Protein AF-A0A6N2MSF8-F1 (afdb_monomer)

Structure (mmCIF, N/CA/C/O backbone):
data_AF-A0A6N2MSF8-F1
#
_entry.id   AF-A0A6N2MSF8-F1
#
loop_
_atom_site.group_PDB
_atom_site.id
_atom_site.type_symbol
_atom_site.label_atom_id
_atom_site.label_alt_id
_atom_site.label_comp_id
_atom_site.label_asym_id
_atom_site.label_entity_id
_atom_site.label_seq_id
_atom_site.pdbx_PDB_ins_code
_atom_site.Cartn_x
_atom_site.Cartn_y
_atom_site.Cartn_z
_atom_site.occupancy
_atom_site.B_iso_or_equiv
_atom_site.auth_seq_id
_atom_site.auth_comp_id
_atom_site.auth_asym_id
_atom_site.auth_atom_id
_atom_site.pdbx_PDB_model_num
ATOM 1 N N . MET A 1 1 ? 1.856 -12.893 -22.655 1.00 39.91 1 MET A N 1
ATOM 2 C CA . MET A 1 1 ? 0.606 -12.107 -22.777 1.00 39.91 1 MET A CA 1
ATOM 3 C C . MET A 1 1 ? -0.540 -12.538 -21.851 1.00 39.91 1 MET A C 1
ATOM 5 O O . MET A 1 1 ? -1.513 -11.805 -21.815 1.00 39.91 1 MET A O 1
ATOM 9 N N . SER A 1 2 ? -0.476 -13.635 -21.073 1.00 40.44 2 SER A N 1
ATOM 10 C CA . SER A 1 2 ? -1.659 -14.088 -20.303 1.00 40.44 2 SER A CA 1
ATOM 11 C C . SER A 1 2 ? -1.484 -14.232 -18.787 1.00 40.44 2 SER A C 1
ATOM 13 O O . SER A 1 2 ? -2.390 -14.750 -18.150 1.00 40.44 2 SER A O 1
ATOM 15 N N . VAL A 1 3 ? -0.354 -13.827 -18.194 1.00 37.78 3 VAL A N 1
ATOM 16 C CA . VAL A 1 3 ? -0.098 -14.116 -16.766 1.00 37.78 3 VAL A CA 1
ATOM 17 C C . VAL A 1 3 ? -0.555 -12.966 -15.860 1.00 37.78 3 VAL A C 1
ATOM 19 O O . VAL A 1 3 ? -1.360 -13.195 -14.970 1.00 37.78 3 VAL A O 1
ATOM 22 N N . LEU A 1 4 ? -0.163 -11.716 -16.139 1.00 42.50 4 LEU A N 1
ATOM 23 C CA . LEU A 1 4 ? -0.502 -10.561 -15.286 1.00 42.50 4 LEU A CA 1
ATOM 24 C C . LEU A 1 4 ? -1.995 -10.186 -15.293 1.00 42.50 4 LEU A C 1
ATOM 26 O O . LEU A 1 4 ? -2.557 -9.914 -14.235 1.00 42.50 4 LEU A O 1
ATOM 30 N N . LEU A 1 5 ? -2.663 -10.254 -16.452 1.00 40.72 5 LEU A N 1
ATOM 31 C CA . LEU A 1 5 ? -4.107 -9.995 -16.538 1.00 40.72 5 LEU A CA 1
ATOM 32 C C . LEU A 1 5 ? -4.938 -11.111 -15.869 1.00 40.72 5 LEU A C 1
ATOM 34 O O . LEU A 1 5 ? -6.033 -10.850 -15.386 1.00 40.72 5 LEU A O 1
ATOM 38 N N . CYS A 1 6 ? -4.415 -12.345 -15.801 1.00 37.97 6 CYS A N 1
ATOM 39 C CA . CYS A 1 6 ? -5.055 -13.438 -15.060 1.00 37.97 6 CYS A CA 1
ATOM 40 C C . CYS A 1 6 ? -4.864 -13.296 -13.546 1.00 37.97 6 CYS A C 1
ATOM 42 O O . CYS A 1 6 ? -5.800 -13.577 -12.808 1.00 37.97 6 CYS A O 1
ATOM 44 N N . SER A 1 7 ? -3.702 -12.843 -13.068 1.00 44.97 7 SER A N 1
ATOM 45 C CA . SER A 1 7 ? -3.437 -12.732 -11.626 1.00 44.97 7 SER A CA 1
ATOM 46 C C . SER A 1 7 ? -4.315 -11.683 -10.932 1.00 44.97 7 SER A C 1
ATOM 48 O O . SER A 1 7 ? -4.839 -11.953 -9.855 1.00 44.97 7 SER A O 1
ATOM 50 N N . LEU A 1 8 ? -4.540 -10.521 -11.559 1.00 43.75 8 LEU A N 1
ATOM 51 C CA . LEU A 1 8 ? -5.433 -9.481 -11.022 1.00 43.75 8 LEU A CA 1
ATOM 52 C C . LEU A 1 8 ? -6.910 -9.914 -11.021 1.00 43.75 8 LEU A C 1
ATOM 54 O O . LEU A 1 8 ? -7.613 -9.669 -10.043 1.00 43.75 8 LEU A O 1
ATOM 58 N N . LEU A 1 9 ? -7.361 -10.635 -12.058 1.00 47.81 9 LEU A N 1
ATOM 59 C CA . LEU A 1 9 ? -8.719 -11.201 -12.109 1.00 47.81 9 LEU A CA 1
ATOM 60 C C . LEU A 1 9 ? -8.949 -12.350 -11.109 1.00 47.81 9 LEU A C 1
ATOM 62 O O . LEU A 1 9 ? -10.094 -12.671 -10.800 1.00 47.81 9 LEU A O 1
ATOM 66 N N . MET A 1 10 ? -7.884 -13.008 -10.643 1.00 46.47 10 MET A N 1
ATOM 67 C CA . MET A 1 10 ? -7.976 -14.135 -9.706 1.00 46.47 10 MET A CA 1
ATOM 68 C C . MET A 1 10 ? -8.056 -13.687 -8.239 1.00 46.47 10 MET A C 1
ATOM 70 O O . MET A 1 10 ? -8.591 -14.430 -7.422 1.00 46.47 10 MET A O 1
ATOM 74 N N . ILE A 1 11 ? -7.544 -12.496 -7.899 1.00 53.97 11 ILE A N 1
ATOM 75 C CA . ILE A 1 11 ? -7.496 -11.994 -6.510 1.00 53.97 11 ILE A CA 1
ATOM 76 C C . ILE A 1 11 ? -8.779 -11.240 -6.126 1.00 53.97 11 ILE A C 1
ATOM 78 O O . ILE A 1 11 ? -9.231 -11.320 -4.986 1.00 53.97 11 ILE A O 1
ATOM 82 N N . CYS A 1 12 ? -9.428 -10.567 -7.077 1.00 54.19 12 CYS A N 1
ATOM 83 C CA . CYS A 1 12 ? -10.818 -10.145 -6.916 1.00 54.19 12 CYS A CA 1
ATOM 84 C C . CYS A 1 12 ? -11.628 -10.491 -8.150 1.00 54.19 12 CYS A C 1
ATOM 86 O O . CYS A 1 12 ? -11.184 -10.292 -9.283 1.00 54.19 12 CYS A O 1
ATOM 88 N N . ARG A 1 13 ? -12.860 -10.962 -7.923 1.00 66.19 13 ARG A N 1
ATOM 89 C CA . ARG A 1 13 ? -13.856 -11.030 -8.987 1.00 66.19 13 ARG A CA 1
ATOM 90 C C . ARG A 1 13 ? -14.082 -9.605 -9.468 1.00 66.19 13 ARG A C 1
ATOM 92 O O . ARG A 1 13 ? -14.754 -8.814 -8.819 1.00 66.19 13 ARG A O 1
ATOM 99 N N . SER A 1 14 ? -13.465 -9.278 -10.586 1.00 72.88 14 SER A N 1
ATOM 100 C CA . SER A 1 14 ? -13.549 -7.986 -11.243 1.00 72.88 14 SER A CA 1
ATOM 101 C C . SER A 1 14 ? -13.840 -8.226 -12.717 1.00 72.88 14 SER A C 1
ATOM 103 O O . SER A 1 14 ? -13.465 -9.249 -13.299 1.00 72.88 14 SER A O 1
ATOM 105 N N . ARG A 1 15 ? -14.597 -7.314 -13.313 1.00 76.19 15 ARG A N 1
ATOM 106 C CA . ARG A 1 15 ? -14.999 -7.361 -14.711 1.00 76.19 15 ARG A CA 1
ATOM 107 C C . ARG A 1 15 ? -14.539 -6.082 -15.380 1.00 76.19 15 ARG A C 1
ATOM 109 O O . ARG A 1 15 ? -14.885 -4.992 -14.944 1.00 76.19 15 ARG A O 1
ATOM 116 N N . ALA A 1 16 ? -13.799 -6.224 -16.473 1.00 75.38 16 ALA A N 1
ATOM 117 C CA . ALA A 1 16 ? -13.552 -5.100 -17.360 1.00 75.38 16 ALA A CA 1
ATOM 118 C C . ALA A 1 16 ? -14.887 -4.644 -17.969 1.00 75.38 16 ALA A C 1
ATOM 120 O O . ALA A 1 16 ? -15.617 -5.446 -18.571 1.00 75.38 16 ALA A O 1
ATOM 121 N N . LEU A 1 17 ? -15.212 -3.369 -17.787 1.00 69.44 17 LEU A N 1
ATOM 122 C CA . LEU A 1 17 ? -16.289 -2.708 -18.509 1.00 69.44 17 LEU A CA 1
ATOM 123 C C . LEU A 1 17 ? -15.837 -2.510 -19.967 1.00 69.44 17 LEU A C 1
ATOM 125 O O . LEU A 1 17 ? -14.650 -2.548 -20.294 1.00 69.44 17 LEU A O 1
ATOM 129 N N . ALA A 1 18 ? -16.795 -2.426 -20.888 1.00 70.75 18 ALA A N 1
ATOM 130 C CA . ALA A 1 18 ? -16.480 -2.420 -22.313 1.00 70.75 18 ALA A CA 1
ATOM 131 C C . ALA A 1 18 ? -15.670 -1.167 -22.706 1.00 70.75 18 ALA A C 1
ATOM 133 O O . ALA A 1 18 ? -16.067 -0.063 -22.344 1.00 70.75 18 ALA A O 1
ATOM 134 N N . SER A 1 19 ? -14.631 -1.366 -23.537 1.00 73.88 19 SER A N 1
ATOM 135 C CA . SER A 1 19 ? -13.678 -0.383 -24.121 1.00 73.88 19 SER A CA 1
ATOM 136 C C . SER A 1 19 ? -12.295 -0.335 -23.444 1.00 73.88 19 SER A C 1
ATOM 138 O O . SER A 1 19 ? -11.968 0.653 -22.792 1.00 73.88 19 SER A O 1
ATOM 140 N N . PRO A 1 20 ? -11.452 -1.376 -23.605 1.00 77.94 20 PRO A N 1
ATOM 141 C CA . PRO A 1 20 ? -10.058 -1.293 -23.182 1.00 77.94 20 PRO A CA 1
ATOM 142 C C . PRO A 1 20 ? -9.281 -0.317 -24.075 1.00 77.94 20 PRO A C 1
ATOM 144 O O . PRO A 1 20 ? -9.345 -0.399 -25.305 1.00 77.94 20 PRO A O 1
ATOM 147 N N . GLU A 1 21 ? -8.513 0.571 -23.454 1.00 82.19 21 GLU A N 1
ATOM 148 C CA . GLU A 1 21 ? -7.547 1.436 -24.124 1.00 82.19 21 GLU A CA 1
ATOM 149 C C . GLU A 1 21 ? -6.158 0.809 -24.005 1.00 82.19 21 GLU A C 1
ATOM 151 O O . GLU A 1 21 ? -5.714 0.454 -22.914 1.00 82.19 21 GLU A O 1
ATOM 156 N N . VAL A 1 22 ? -5.472 0.634 -25.133 1.00 84.19 22 VAL A N 1
ATOM 157 C CA . VAL A 1 22 ? -4.140 0.023 -25.168 1.00 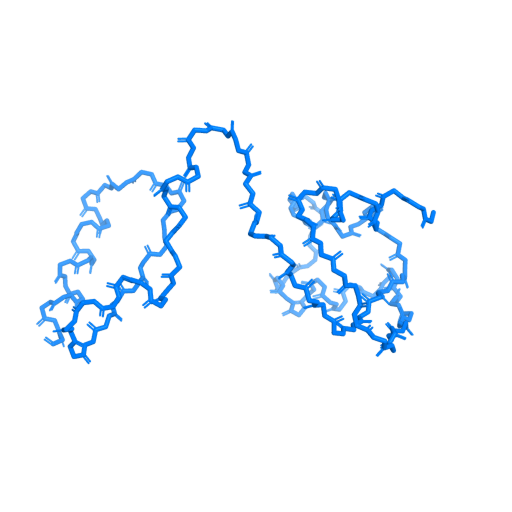84.19 22 VAL A CA 1
ATOM 158 C C . VAL A 1 22 ? -3.139 1.067 -25.625 1.00 84.19 22 VAL A C 1
ATOM 160 O O . VAL A 1 22 ? -3.254 1.596 -26.730 1.00 84.19 22 VAL A O 1
ATOM 163 N N . ALA A 1 23 ? -2.139 1.324 -24.788 1.00 82.38 23 ALA A N 1
ATOM 164 C CA . ALA A 1 23 ? -1.062 2.257 -25.071 1.00 82.38 23 ALA A CA 1
ATOM 165 C C . ALA A 1 23 ? 0.283 1.526 -25.128 1.00 82.38 23 ALA A C 1
ATOM 167 O O . ALA A 1 23 ? 0.575 0.655 -24.307 1.00 82.38 23 ALA A O 1
ATOM 168 N N . LEU A 1 24 ? 1.104 1.908 -26.106 1.00 80.50 24 LEU A N 1
ATOM 169 C CA . LEU A 1 24 ? 2.516 1.550 -26.154 1.00 80.50 24 LEU A CA 1
ATOM 170 C C . LEU A 1 24 ? 3.296 2.492 -25.244 1.00 80.50 24 LEU A C 1
ATOM 172 O O . LEU A 1 24 ? 3.198 3.709 -25.387 1.00 80.50 24 LEU A O 1
ATOM 176 N N . VAL A 1 25 ? 4.083 1.919 -24.344 1.00 76.06 25 VAL A N 1
ATOM 177 C CA . VAL A 1 25 ? 5.034 2.635 -23.499 1.00 76.06 25 VAL A CA 1
ATOM 178 C C . VAL A 1 25 ? 6.418 2.139 -23.859 1.00 76.06 25 VAL A C 1
ATOM 180 O O . VAL A 1 25 ? 6.689 0.942 -23.794 1.00 76.06 25 VAL A O 1
ATOM 183 N N . ASP A 1 26 ? 7.281 3.051 -24.284 1.00 68.25 26 ASP A N 1
ATOM 184 C CA . ASP A 1 26 ? 8.655 2.706 -24.611 1.00 68.25 26 ASP A CA 1
ATOM 185 C C . ASP A 1 26 ? 9.394 2.292 -23.328 1.00 68.25 26 ASP 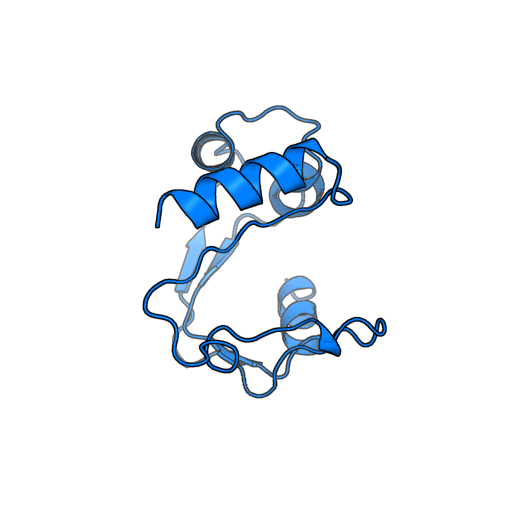A C 1
ATOM 187 O O . ASP A 1 26 ? 9.423 3.037 -22.349 1.00 68.25 26 ASP A O 1
ATOM 191 N N . SER A 1 27 ? 9.938 1.074 -23.307 1.00 61.78 27 SER A N 1
ATOM 192 C CA . SER A 1 27 ? 10.655 0.519 -22.148 1.00 61.78 27 SER A CA 1
ATOM 193 C C . SER A 1 27 ? 11.950 1.260 -21.854 1.00 61.78 27 SER A C 1
ATOM 195 O O . SER A 1 27 ? 12.433 1.216 -20.725 1.00 61.78 27 SER A O 1
ATOM 197 N N . ASP A 1 28 ? 12.505 1.922 -22.870 1.00 59.41 28 ASP A N 1
ATOM 198 C CA . ASP A 1 28 ? 13.734 2.701 -22.744 1.00 59.41 28 ASP A CA 1
ATOM 199 C C . ASP A 1 28 ? 13.444 4.122 -22.230 1.00 59.41 28 ASP A C 1
ATOM 201 O O . ASP A 1 28 ? 14.365 4.880 -21.903 1.00 59.41 28 ASP A O 1
ATOM 205 N N . ASP A 1 29 ? 12.160 4.487 -22.122 1.00 58.91 29 ASP A N 1
ATOM 206 C CA . ASP A 1 29 ? 11.729 5.777 -21.615 1.00 58.91 29 ASP A CA 1
ATOM 207 C C . ASP A 1 29 ? 11.777 5.805 -20.082 1.00 58.91 29 ASP A C 1
ATOM 209 O O . ASP A 1 29 ? 10.768 5.758 -19.371 1.00 58.91 29 ASP A O 1
ATOM 213 N N . ASN A 1 30 ? 12.996 5.961 -19.556 1.00 61.97 30 ASN A N 1
ATOM 214 C CA . ASN A 1 30 ? 13.264 6.230 -18.137 1.00 61.97 30 ASN A CA 1
ATOM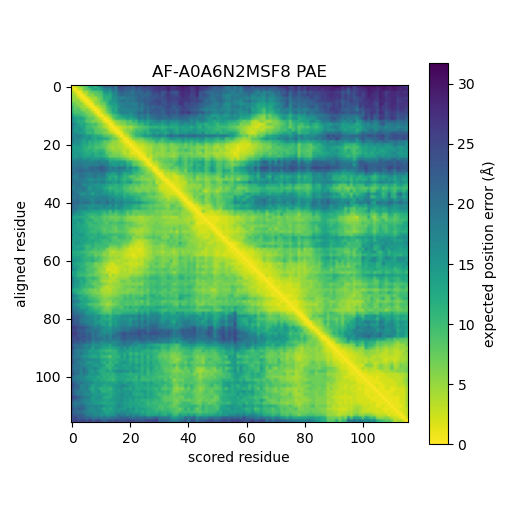 215 C C . ASN A 1 30 ? 12.495 7.457 -17.612 1.00 61.97 30 ASN A C 1
ATOM 217 O O . ASN A 1 30 ? 12.476 7.704 -16.406 1.00 61.97 30 ASN A O 1
ATOM 221 N N . THR A 1 31 ? 11.871 8.246 -18.489 1.00 62.56 31 THR A N 1
ATOM 222 C CA . THR A 1 31 ? 11.110 9.448 -18.156 1.00 62.56 31 THR A CA 1
ATOM 223 C C . THR A 1 31 ? 9.937 9.158 -17.226 1.00 62.56 31 THR A C 1
ATOM 225 O O . THR A 1 31 ? 9.682 9.974 -16.344 1.00 62.56 31 THR A O 1
ATOM 228 N N . ASN A 1 32 ? 9.269 8.002 -17.322 1.00 65.75 32 ASN A N 1
ATOM 229 C CA . ASN A 1 32 ? 8.192 7.658 -16.381 1.00 65.75 32 ASN A CA 1
ATOM 230 C C . ASN A 1 32 ? 8.739 7.398 -14.972 1.00 65.75 32 ASN A C 1
ATOM 232 O O . ASN A 1 32 ? 8.299 8.029 -14.013 1.00 65.75 32 ASN A O 1
ATOM 236 N N . GLY A 1 33 ? 9.786 6.577 -14.851 1.00 64.69 33 GLY A N 1
ATOM 237 C CA . GLY A 1 33 ? 10.454 6.343 -13.569 1.00 64.69 33 GLY A CA 1
ATOM 238 C C . GLY A 1 33 ? 11.051 7.624 -12.971 1.00 64.69 33 GLY A C 1
ATOM 239 O O . GLY A 1 33 ? 10.891 7.874 -11.780 1.00 64.69 33 GLY A O 1
ATOM 240 N N . LEU A 1 34 ? 11.648 8.489 -13.797 1.00 66.69 34 LEU A N 1
ATOM 241 C CA . LEU A 1 34 ? 12.164 9.799 -13.383 1.00 66.69 34 LEU A CA 1
ATOM 242 C C . LEU A 1 34 ? 11.059 10.760 -12.931 1.00 66.69 34 LEU A C 1
ATOM 244 O O . LEU A 1 34 ? 11.249 11.484 -11.957 1.00 66.69 34 LEU A O 1
ATOM 248 N N . ARG A 1 35 ? 9.916 10.794 -13.622 1.00 72.94 35 ARG A N 1
ATOM 249 C CA . ARG A 1 35 ? 8.785 11.659 -13.255 1.00 72.94 35 ARG A CA 1
ATOM 250 C C . ARG A 1 35 ? 8.108 11.201 -11.970 1.00 72.94 35 ARG A C 1
ATOM 252 O O . ARG A 1 35 ? 7.733 12.047 -11.166 1.00 72.94 35 ARG A O 1
ATOM 259 N N . GLU A 1 36 ? 7.946 9.896 -11.792 1.00 73.31 36 GLU A N 1
ATOM 260 C CA . GLU A 1 36 ? 7.236 9.318 -10.647 1.00 73.31 36 GLU A CA 1
ATOM 261 C C . GLU A 1 36 ? 8.112 9.230 -9.395 1.00 73.31 36 GLU A C 1
ATOM 263 O O . GLU A 1 36 ? 7.669 9.573 -8.302 1.00 73.31 36 GLU A O 1
ATOM 268 N N . HIS A 1 37 ? 9.367 8.807 -9.551 1.00 69.88 37 HIS A N 1
ATOM 269 C CA . HIS A 1 37 ? 10.264 8.500 -8.434 1.00 69.88 37 HIS A CA 1
ATOM 270 C C . HIS A 1 37 ? 11.386 9.535 -8.267 1.00 69.88 37 HIS A C 1
ATOM 272 O O . HIS A 1 37 ? 12.195 9.433 -7.346 1.00 69.88 37 HIS A O 1
ATOM 278 N N . GLY A 1 38 ? 11.471 10.537 -9.150 1.00 72.88 38 GLY A N 1
ATOM 279 C CA . GLY A 1 38 ? 12.483 11.599 -9.108 1.00 72.88 38 GLY A CA 1
ATOM 280 C C . GLY A 1 38 ? 13.894 11.160 -9.519 1.00 72.88 38 GLY A C 1
ATOM 281 O O . GLY A 1 38 ? 14.767 12.007 -9.700 1.00 72.88 38 GLY A O 1
ATOM 282 N N . ASN A 1 39 ? 14.133 9.856 -9.676 1.00 65.69 39 ASN A N 1
ATOM 283 C CA . ASN A 1 39 ? 15.390 9.276 -10.128 1.00 65.69 39 ASN A CA 1
ATOM 284 C C . ASN A 1 39 ? 15.140 7.911 -10.792 1.00 65.69 39 ASN A C 1
ATOM 286 O O . ASN A 1 39 ? 14.264 7.162 -10.370 1.00 65.69 39 ASN A O 1
ATOM 290 N N . TYR A 1 40 ? 15.952 7.572 -11.790 1.00 64.69 40 TYR A N 1
ATOM 291 C CA . TYR A 1 40 ? 16.009 6.245 -12.393 1.00 64.69 40 TYR A CA 1
ATOM 292 C C . TYR A 1 40 ? 17.378 5.641 -12.085 1.00 64.69 40 TYR A C 1
ATOM 294 O O . TYR A 1 40 ? 18.285 5.623 -12.916 1.00 64.69 40 TYR A O 1
ATOM 302 N N . CYS A 1 41 ? 17.555 5.217 -10.833 1.00 65.25 41 CYS A N 1
ATOM 303 C CA . CYS A 1 41 ? 18.711 4.418 -10.446 1.00 65.25 41 CYS A CA 1
ATOM 304 C C . CYS A 1 41 ? 18.321 2.933 -10.443 1.00 65.25 41 CYS A C 1
ATOM 306 O O . CYS A 1 41 ? 17.348 2.578 -9.771 1.00 65.25 41 CYS A O 1
ATOM 308 N N . PRO A 1 42 ? 19.093 2.061 -11.119 1.00 64.31 42 PRO A N 1
ATOM 309 C CA . PRO A 1 42 ? 19.006 0.620 -10.898 1.00 64.31 42 PRO A CA 1
ATOM 310 C C . PRO A 1 42 ? 19.222 0.320 -9.404 1.00 64.31 42 PRO A C 1
ATOM 312 O O . PRO A 1 42 ? 20.071 0.958 -8.773 1.00 64.31 42 PRO A O 1
ATOM 315 N N . GLY A 1 43 ? 18.454 -0.606 -8.829 1.00 70.19 43 GLY A N 1
ATOM 316 C CA . GLY A 1 43 ? 18.489 -0.963 -7.405 1.00 70.19 43 GLY A CA 1
ATOM 317 C C . GLY A 1 43 ? 17.286 -0.506 -6.569 1.00 70.19 43 GLY A C 1
ATOM 318 O O . GLY A 1 43 ? 17.205 -0.849 -5.389 1.00 70.19 43 GLY A O 1
ATOM 319 N N . PHE A 1 44 ? 16.335 0.242 -7.137 1.00 75.50 44 PHE A N 1
ATOM 320 C CA . PHE A 1 44 ? 15.046 0.481 -6.478 1.00 75.50 44 PHE A CA 1
ATOM 321 C C . PHE A 1 44 ? 14.137 -0.739 -6.646 1.00 75.50 44 PHE A C 1
ATOM 323 O O . PHE A 1 44 ? 13.651 -1.000 -7.744 1.00 75.50 44 PHE A O 1
ATOM 330 N N . THR A 1 45 ? 13.859 -1.441 -5.544 1.00 77.81 45 THR A N 1
ATOM 331 C CA . THR A 1 45 ? 13.107 -2.710 -5.529 1.00 77.81 45 THR A CA 1
ATOM 332 C C . THR A 1 45 ? 11.779 -2.631 -6.281 1.00 77.81 45 THR A C 1
ATOM 334 O O . THR A 1 45 ? 11.487 -3.496 -7.095 1.00 77.81 45 THR A O 1
ATOM 337 N N . TYR A 1 46 ? 11.008 -1.554 -6.099 1.00 74.50 46 TYR A N 1
ATOM 338 C CA . TYR A 1 46 ? 9.735 -1.381 -6.806 1.00 74.50 46 TYR A CA 1
ATOM 339 C C . TYR A 1 46 ? 9.909 -1.274 -8.328 1.00 74.50 46 TYR A C 1
ATOM 341 O O . TYR A 1 46 ? 9.181 -1.914 -9.086 1.00 74.50 46 TYR A O 1
ATOM 349 N N . VAL A 1 47 ? 10.899 -0.497 -8.778 1.00 74.25 47 VAL A N 1
ATOM 350 C CA . VAL A 1 47 ? 11.180 -0.314 -10.207 1.00 74.25 47 VAL A CA 1
ATOM 351 C C . VAL A 1 47 ? 11.633 -1.636 -10.820 1.00 74.25 47 VAL A C 1
ATOM 353 O O . VAL A 1 47 ? 11.160 -1.997 -11.891 1.00 74.25 47 VAL A O 1
ATOM 356 N N . GLU A 1 48 ? 12.488 -2.395 -10.139 1.00 77.69 48 GLU A N 1
ATOM 357 C CA . GLU A 1 48 ? 12.988 -3.674 -10.653 1.00 77.69 48 GLU A CA 1
ATOM 358 C C . GLU A 1 48 ? 11.910 -4.764 -10.695 1.00 77.69 48 GLU A C 1
ATOM 360 O O . GLU A 1 48 ? 11.752 -5.431 -11.718 1.00 77.69 48 GLU A O 1
ATOM 365 N N . GLU A 1 49 ? 11.146 -4.928 -9.613 1.00 78.19 49 GLU A N 1
ATOM 366 C CA . GLU A 1 49 ? 10.153 -6.000 -9.491 1.00 78.19 49 GLU A CA 1
ATOM 367 C C . GLU A 1 49 ? 8.886 -5.736 -10.311 1.00 78.19 49 GLU A C 1
ATOM 369 O O . GLU A 1 49 ? 8.274 -6.680 -10.813 1.00 78.19 49 GLU A O 1
ATOM 374 N N . SER A 1 50 ? 8.484 -4.468 -10.453 1.00 74.38 50 SER A N 1
ATOM 375 C CA . SER A 1 50 ? 7.174 -4.113 -11.020 1.00 74.38 50 SER A CA 1
ATOM 376 C C . SER A 1 50 ? 7.243 -3.459 -12.401 1.00 74.38 50 SER A C 1
ATOM 378 O O . SER A 1 50 ? 6.287 -3.587 -13.163 1.00 74.38 50 SER A O 1
ATOM 380 N N . ILE A 1 51 ? 8.343 -2.775 -12.746 1.00 75.06 51 ILE A N 1
ATOM 381 C CA . ILE A 1 51 ? 8.436 -1.951 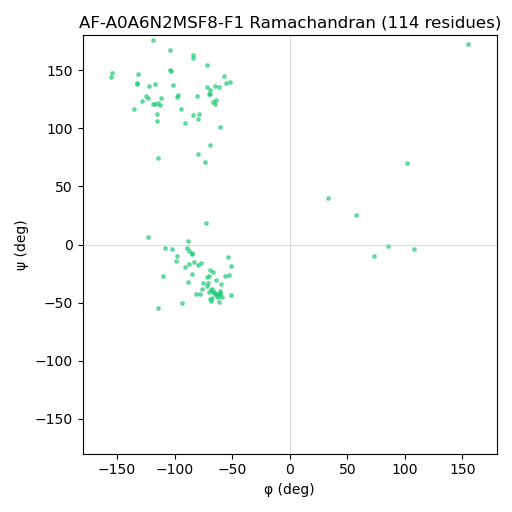-13.966 1.00 75.06 51 ILE A CA 1
ATOM 382 C C . ILE A 1 51 ? 9.452 -2.529 -14.956 1.00 75.06 51 ILE A C 1
ATOM 384 O O . ILE A 1 51 ? 9.094 -2.817 -16.096 1.00 75.06 51 ILE A O 1
ATOM 388 N N . ALA A 1 52 ? 10.696 -2.763 -14.532 1.00 76.06 52 ALA A N 1
ATOM 389 C CA . ALA A 1 52 ? 11.797 -3.160 -15.413 1.00 76.06 52 ALA A CA 1
ATOM 390 C C . ALA A 1 52 ? 11.586 -4.535 -16.073 1.00 76.06 52 ALA A C 1
ATOM 392 O O . ALA A 1 52 ? 12.045 -4.765 -17.189 1.00 76.06 52 ALA A O 1
ATOM 393 N N . GLY A 1 53 ? 10.885 -5.451 -15.396 1.00 73.38 53 GLY A N 1
ATOM 394 C CA . GLY A 1 53 ? 10.500 -6.756 -15.945 1.00 73.38 53 GLY A CA 1
ATOM 395 C C . GLY A 1 53 ? 9.152 -6.776 -16.678 1.00 73.38 53 GLY A C 1
ATOM 396 O O . GLY A 1 53 ? 8.746 -7.830 -17.175 1.00 73.38 53 GLY A O 1
ATOM 397 N N . SER A 1 54 ? 8.429 -5.653 -16.713 1.00 76.75 54 SER A N 1
ATOM 398 C CA . SER A 1 54 ? 7.111 -5.554 -17.347 1.00 76.75 54 SER A CA 1
ATOM 399 C C . SER A 1 54 ? 7.227 -5.299 -18.857 1.00 76.75 54 SER A C 1
ATOM 401 O O . SER A 1 54 ? 8.279 -4.923 -19.365 1.00 76.75 54 SER A O 1
ATOM 403 N N . GLY A 1 55 ? 6.161 -5.578 -19.611 1.00 81.00 55 GLY A N 1
ATOM 404 C CA . GLY A 1 55 ? 6.146 -5.355 -21.059 1.00 81.00 55 GLY A CA 1
ATOM 405 C C . GLY A 1 55 ? 5.802 -3.912 -21.437 1.00 81.00 55 GLY A C 1
ATOM 406 O O . GLY A 1 55 ? 5.166 -3.196 -20.676 1.00 81.00 55 GLY A O 1
ATOM 407 N N . ASN A 1 56 ? 6.110 -3.536 -22.677 1.00 83.81 56 ASN A N 1
ATOM 408 C CA . ASN A 1 56 ? 5.950 -2.186 -23.247 1.00 83.81 56 ASN A CA 1
ATOM 409 C C . ASN A 1 56 ? 4.491 -1.773 -23.532 1.00 83.81 56 ASN A C 1
ATOM 411 O O . ASN A 1 56 ? 4.229 -0.900 -24.357 1.00 83.81 56 ASN A O 1
ATOM 415 N N . TRP A 1 57 ? 3.516 -2.444 -22.927 1.00 83.62 57 TRP A N 1
ATOM 416 C CA . TRP A 1 57 ? 2.099 -2.249 -23.213 1.00 83.62 57 TRP A CA 1
ATOM 417 C C . TRP A 1 57 ? 1.352 -2.006 -21.912 1.00 83.62 57 TRP A C 1
ATOM 419 O O . TRP A 1 57 ? 1.362 -2.858 -21.022 1.00 83.62 57 TRP A O 1
ATOM 429 N N . LEU A 1 58 ? 0.654 -0.878 -21.838 1.00 83.06 58 LEU A N 1
ATOM 430 C CA . LEU A 1 58 ? -0.315 -0.604 -20.787 1.00 83.06 58 LEU A CA 1
ATOM 431 C C . LEU A 1 58 ? -1.722 -0.828 -21.329 1.00 83.06 58 LEU A C 1
ATOM 433 O O . LEU A 1 58 ? -2.043 -0.441 -22.454 1.00 83.06 58 LEU A O 1
ATOM 437 N N . ILE A 1 59 ? -2.559 -1.463 -20.514 1.00 84.38 59 ILE A N 1
ATOM 438 C CA . ILE A 1 59 ? -3.979 -1.655 -20.795 1.00 84.38 59 ILE A CA 1
ATOM 439 C C . ILE A 1 59 ? -4.742 -0.880 -19.726 1.00 84.38 59 ILE A C 1
ATOM 441 O O . ILE A 1 59 ? -4.685 -1.230 -18.548 1.00 84.38 59 ILE A O 1
ATOM 445 N N . GLY A 1 60 ? -5.421 0.180 -20.145 1.00 84.56 60 GLY A N 1
ATOM 446 C CA . GLY A 1 60 ? -6.346 0.958 -19.333 1.00 84.56 60 GLY A CA 1
ATOM 447 C C . GLY A 1 60 ? -7.798 0.641 -19.683 1.00 84.56 60 GLY A C 1
ATOM 448 O O . GLY A 1 60 ? -8.097 -0.004 -20.690 1.00 84.56 60 GLY A O 1
ATOM 449 N N . GLY A 1 61 ? -8.714 1.096 -18.837 1.00 86.75 61 GLY A N 1
ATOM 450 C CA . GLY A 1 61 ? -10.149 0.978 -19.063 1.00 86.75 61 GLY A CA 1
ATOM 451 C C . GLY A 1 61 ? -10.933 0.993 -17.760 1.00 86.75 61 GLY A C 1
ATOM 452 O O . GLY A 1 61 ? -10.364 0.937 -16.667 1.00 86.75 61 GLY A O 1
ATOM 453 N N . ASP A 1 62 ? -12.250 1.047 -17.893 1.00 86.12 62 ASP A N 1
ATOM 454 C CA . ASP A 1 62 ? -13.153 0.982 -16.755 1.00 86.12 62 ASP A CA 1
ATOM 455 C C . ASP A 1 62 ? -13.148 -0.435 -16.152 1.00 86.12 62 ASP A C 1
ATOM 457 O O . ASP A 1 62 ? -13.318 -1.441 -16.852 1.00 86.12 62 ASP A O 1
ATOM 461 N N . LEU A 1 63 ? -12.965 -0.527 -14.834 1.00 83.38 63 LEU A N 1
ATOM 462 C CA . LEU A 1 63 ? -12.963 -1.7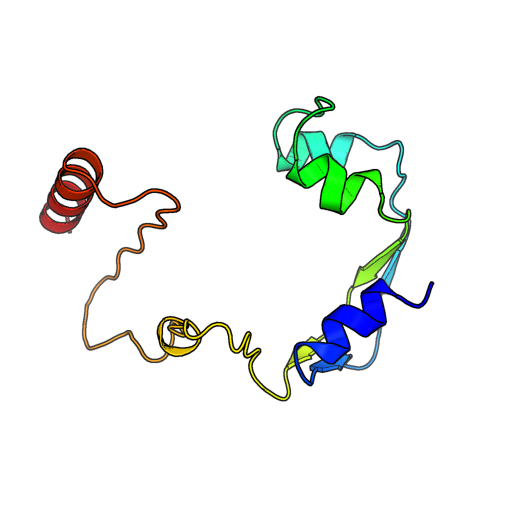88 -14.094 1.00 83.38 63 LEU A CA 1
ATOM 463 C C . LEU A 1 63 ? -14.086 -1.787 -13.056 1.00 83.38 63 LEU A C 1
ATOM 465 O O . LEU A 1 63 ? -14.112 -0.956 -12.152 1.00 83.38 63 LEU A O 1
ATOM 469 N N . GLU A 1 64 ? -14.993 -2.754 -13.163 1.00 83.31 64 GLU A N 1
ATOM 470 C CA . GLU A 1 64 ? -16.018 -3.011 -12.158 1.00 83.31 64 GLU A CA 1
ATOM 471 C C . GLU A 1 64 ? -15.521 -4.092 -11.191 1.00 83.31 64 GLU A C 1
ATOM 473 O O . GLU A 1 64 ? -15.285 -5.239 -11.579 1.00 83.31 64 GLU A O 1
ATOM 478 N N . VAL A 1 65 ? -15.360 -3.740 -9.916 1.00 83.44 65 VAL A N 1
ATOM 479 C CA . VAL A 1 65 ? -15.026 -4.702 -8.857 1.00 83.44 65 VAL A CA 1
ATOM 480 C C . VAL A 1 65 ? -16.325 -5.347 -8.370 1.00 83.44 65 VAL A C 1
ATOM 482 O O . VAL A 1 65 ? -17.159 -4.679 -7.766 1.00 83.44 65 VAL A O 1
ATOM 485 N N . ILE A 1 66 ? -16.509 -6.641 -8.648 1.00 84.94 66 ILE A N 1
ATOM 486 C CA . ILE A 1 66 ? -17.722 -7.399 -8.292 1.00 84.94 66 ILE A CA 1
ATOM 487 C C . ILE A 1 66 ? -17.688 -7.777 -6.809 1.00 84.94 66 ILE A C 1
ATOM 489 O O . ILE A 1 66 ? -18.696 -7.679 -6.114 1.00 84.94 66 ILE A O 1
ATOM 493 N N . GLU A 1 67 ? -16.527 -8.212 -6.319 1.00 82.31 67 GLU A N 1
ATOM 494 C CA . GLU A 1 67 ? -16.315 -8.571 -4.917 1.00 82.31 67 GLU A CA 1
ATOM 495 C C . GLU A 1 67 ? -15.026 -7.915 -4.398 1.00 82.31 67 GLU A C 1
ATOM 497 O O . GLU A 1 67 ? -14.021 -7.922 -5.117 1.00 82.31 67 GLU A O 1
ATOM 502 N N . PRO A 1 68 ? -15.023 -7.365 -3.166 1.00 78.38 68 PRO A N 1
ATOM 503 C CA . PRO A 1 68 ? -13.813 -6.824 -2.556 1.00 78.38 68 PRO A CA 1
ATOM 504 C C . PRO A 1 68 ? -12.702 -7.873 -2.478 1.00 78.38 68 PRO A C 1
ATOM 506 O O . PRO A 1 68 ? -12.973 -9.049 -2.222 1.00 78.38 68 PRO A O 1
ATOM 509 N N . ILE A 1 69 ? -11.455 -7.434 -2.651 1.00 82.69 69 ILE A N 1
ATOM 510 C CA . ILE A 1 69 ? -10.282 -8.292 -2.468 1.00 82.69 69 ILE A CA 1
ATOM 511 C C . ILE A 1 69 ? -10.247 -8.786 -1.021 1.00 82.69 69 ILE A C 1
ATOM 513 O O . ILE A 1 69 ? -10.446 -8.005 -0.093 1.00 82.69 69 ILE A O 1
ATOM 517 N N . LYS A 1 70 ? -9.974 -10.080 -0.846 1.00 82.75 70 LYS A N 1
ATOM 518 C CA . LYS A 1 70 ? -9.606 -10.669 0.443 1.00 82.75 70 LYS A CA 1
ATOM 519 C C . LYS A 1 70 ? -8.280 -11.389 0.275 1.00 82.75 70 LYS A C 1
ATOM 521 O O . LYS A 1 70 ? -8.143 -12.209 -0.632 1.00 82.75 70 LYS A O 1
ATOM 526 N N . TYR A 1 71 ? -7.324 -11.081 1.137 1.00 83.69 71 TYR A N 1
ATOM 527 C CA . TYR A 1 71 ? -5.985 -11.657 1.097 1.00 83.69 71 TYR A CA 1
ATOM 528 C C . TYR A 1 71 ? -5.887 -12.928 1.948 1.00 83.69 71 TYR A C 1
ATOM 530 O O . TYR A 1 71 ? -5.012 -13.756 1.701 1.00 83.69 71 TYR A O 1
ATOM 538 N N . HIS A 1 72 ? -6.817 -13.133 2.892 1.00 84.75 72 HIS A N 1
ATOM 539 C CA . HIS A 1 72 ? -6.893 -14.323 3.751 1.00 84.75 72 HIS A CA 1
ATOM 540 C C . HIS A 1 72 ? -5.624 -14.589 4.577 1.00 84.75 72 HIS A C 1
ATOM 542 O O . HIS A 1 72 ? -5.370 -15.711 5.013 1.00 84.75 72 HIS A O 1
ATOM 548 N N . ASP A 1 73 ? -4.855 -13.543 4.848 1.00 87.69 73 ASP A N 1
ATOM 549 C CA . ASP A 1 73 ? -3.657 -13.550 5.691 1.00 87.69 73 ASP A CA 1
ATOM 550 C C . ASP A 1 73 ? -3.974 -13.290 7.178 1.00 87.69 73 ASP A C 1
ATOM 552 O O . ASP A 1 73 ? -3.082 -13.218 8.022 1.00 87.69 73 ASP A O 1
ATOM 556 N N . GLY A 1 74 ? -5.263 -13.167 7.509 1.00 86.19 74 GLY A N 1
ATOM 557 C CA . GLY A 1 74 ? -5.744 -12.822 8.843 1.00 86.19 74 GLY A CA 1
ATOM 558 C C . GLY A 1 74 ? -5.796 -11.317 9.112 1.00 86.19 74 GLY A C 1
ATOM 559 O O . GLY A 1 74 ? -6.261 -10.938 10.185 1.00 86.19 74 GLY A O 1
ATOM 560 N N . LEU A 1 75 ? -5.396 -10.466 8.161 1.00 85.69 75 LEU A N 1
ATOM 561 C CA . LEU A 1 75 ? -5.413 -9.004 8.271 1.00 85.69 75 LEU A CA 1
ATOM 562 C C . LEU A 1 75 ? -6.584 -8.343 7.532 1.00 85.69 75 LEU A C 1
ATOM 564 O O . LEU A 1 75 ? -6.798 -7.153 7.732 1.00 85.69 75 LEU A O 1
ATOM 568 N N . ASP A 1 76 ? -7.415 -9.110 6.813 1.00 83.44 76 ASP A N 1
ATOM 569 C CA . ASP A 1 76 ? -8.622 -8.636 6.095 1.00 83.44 76 ASP A CA 1
ATOM 570 C C . ASP A 1 76 ? -9.587 -7.778 6.962 1.00 83.44 76 ASP A C 1
ATOM 572 O O . ASP A 1 76 ? -10.460 -7.080 6.455 1.00 83.44 76 ASP A O 1
ATOM 576 N N . HIS A 1 77 ? -9.485 -7.839 8.295 1.00 81.44 77 HIS A N 1
ATOM 577 C CA . HIS A 1 77 ? -10.299 -7.043 9.222 1.00 81.44 77 HIS A CA 1
ATOM 578 C C . HIS A 1 77 ? -9.763 -5.620 9.465 1.00 81.44 77 HIS A C 1
ATOM 580 O O . HIS A 1 77 ? -10.492 -4.782 10.001 1.00 81.44 77 HIS A O 1
ATOM 586 N N . PHE A 1 78 ? -8.511 -5.345 9.090 1.00 78.06 78 PHE A N 1
ATOM 587 C CA . PHE A 1 78 ? -7.917 -4.007 9.092 1.00 78.06 78 PHE A CA 1
ATOM 588 C C . PHE A 1 78 ? -8.218 -3.224 7.808 1.00 78.06 78 PHE A C 1
ATOM 590 O O . PHE A 1 78 ? -7.968 -2.017 7.774 1.00 78.06 78 PHE A O 1
ATOM 597 N N . ASP A 1 79 ? -8.808 -3.869 6.795 1.00 71.62 79 ASP A N 1
ATOM 598 C CA . ASP A 1 79 ? -9.257 -3.225 5.561 1.00 71.62 79 ASP A CA 1
ATOM 599 C C . ASP A 1 79 ? -10.458 -2.311 5.832 1.00 71.62 79 ASP A C 1
ATOM 601 O O . ASP A 1 79 ? -11.639 -2.659 5.729 1.00 71.62 79 ASP A O 1
ATOM 605 N N . CYS A 1 80 ? -10.132 -1.088 6.231 1.00 67.31 80 CYS A N 1
ATOM 606 C CA . CYS A 1 80 ? -11.091 -0.058 6.557 1.00 67.31 80 CYS A CA 1
ATOM 607 C C . CYS A 1 80 ? -11.415 0.768 5.308 1.00 67.31 80 CYS A C 1
ATOM 609 O O . CYS A 1 80 ? -10.644 1.632 4.893 1.00 67.31 80 CYS A O 1
ATOM 611 N N . HIS A 1 81 ? -12.588 0.537 4.716 1.00 67.25 81 HIS A N 1
ATOM 612 C CA . HIS A 1 81 ? -13.093 1.403 3.653 1.00 67.25 81 HIS A CA 1
ATOM 613 C C . HIS A 1 81 ? -13.482 2.773 4.220 1.00 67.25 81 HIS A C 1
ATOM 615 O O . HIS A 1 81 ? -14.274 2.865 5.163 1.00 67.25 81 HIS A O 1
ATOM 621 N N . LEU A 1 82 ? -12.980 3.837 3.585 1.00 61.31 82 LEU A N 1
ATOM 622 C CA . LEU A 1 82 ? -13.137 5.236 4.007 1.00 61.31 82 LEU A CA 1
ATOM 623 C C . LEU A 1 82 ? -14.605 5.652 4.250 1.00 61.31 82 LEU A C 1
ATOM 625 O O . LEU A 1 82 ? -14.876 6.539 5.051 1.00 61.31 82 LEU A O 1
ATOM 629 N N . HIS A 1 83 ? -15.562 4.987 3.595 1.00 60.03 83 HIS A N 1
ATOM 630 C CA . HIS A 1 83 ? -16.997 5.258 3.733 1.00 60.03 83 HIS A CA 1
ATOM 631 C C . HIS A 1 83 ? -17.607 4.803 5.072 1.00 60.03 83 HIS A C 1
ATOM 633 O O . HIS A 1 83 ? -18.588 5.391 5.518 1.00 60.03 83 HIS A O 1
ATOM 639 N N . ASN A 1 84 ? -17.052 3.774 5.724 1.00 57.12 84 ASN A N 1
ATOM 640 C CA . ASN A 1 84 ? -17.662 3.157 6.913 1.00 57.12 84 ASN A CA 1
ATOM 641 C C . ASN A 1 84 ? -17.061 3.648 8.242 1.00 57.12 84 ASN A C 1
ATOM 643 O O . ASN A 1 84 ? -17.638 3.414 9.305 1.00 57.12 84 ASN A O 1
ATOM 647 N N . SER A 1 85 ? -15.906 4.313 8.205 1.00 59.97 85 SER A N 1
ATOM 648 C CA . SER A 1 85 ? -15.179 4.773 9.396 1.00 59.97 85 SER A CA 1
ATOM 649 C C . SER A 1 85 ? -15.410 6.235 9.749 1.00 59.97 85 SER A C 1
ATOM 651 O O . SER A 1 85 ? -15.043 6.652 10.851 1.00 59.97 85 SER A O 1
ATOM 653 N N . ALA A 1 86 ? -16.067 6.997 8.870 1.00 60.84 86 ALA A N 1
ATOM 654 C CA . ALA A 1 86 ? -16.373 8.401 9.091 1.00 60.84 86 ALA A CA 1
ATOM 655 C C . ALA A 1 86 ? -17.511 8.585 10.116 1.00 60.84 86 ALA A C 1
ATOM 657 O O . ALA A 1 86 ? -18.641 8.938 9.786 1.00 60.84 86 ALA A O 1
ATOM 658 N N . LYS A 1 87 ? -17.235 8.315 11.393 1.00 62.91 87 LYS A N 1
ATOM 659 C CA . LYS A 1 87 ? -18.162 8.600 12.494 1.00 62.91 87 LYS A CA 1
ATOM 660 C C . LYS A 1 87 ? -18.080 10.083 12.851 1.00 62.91 87 LYS A C 1
ATOM 662 O O . LYS A 1 87 ? -17.092 10.476 13.453 1.00 62.91 87 LYS A O 1
ATOM 667 N N . ASN A 1 88 ? -19.114 10.862 12.514 1.00 62.22 88 ASN A N 1
ATOM 668 C CA . ASN A 1 88 ? -19.448 12.201 13.044 1.00 62.22 88 ASN A CA 1
ATOM 669 C C . ASN A 1 88 ? -18.264 13.112 13.443 1.00 62.22 88 ASN A C 1
ATOM 671 O O . ASN A 1 88 ? -18.340 13.794 14.465 1.00 62.22 88 ASN A O 1
ATOM 675 N N . SER A 1 89 ? -17.174 13.133 12.676 1.00 68.94 89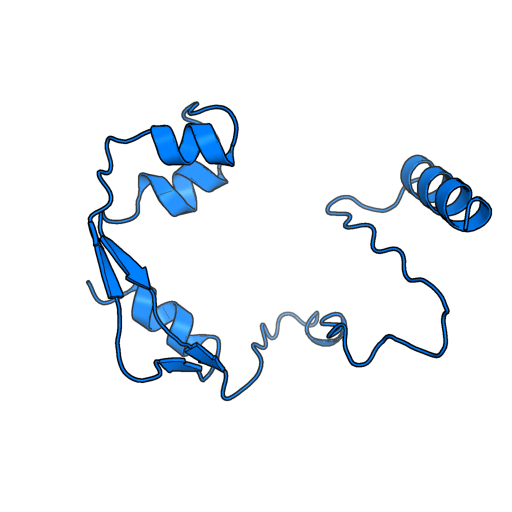 SER A N 1
ATOM 676 C CA . SER A 1 89 ? -16.094 14.092 12.885 1.00 68.94 89 SER A CA 1
ATOM 677 C C . SER A 1 89 ? -16.188 15.185 11.826 1.00 68.94 89 SER A C 1
ATOM 679 O O . SER A 1 89 ? -16.667 14.962 10.713 1.00 68.94 89 SER A O 1
ATOM 681 N N . LEU A 1 90 ? -15.764 16.391 12.198 1.00 73.69 90 LEU A N 1
ATOM 682 C CA . LEU A 1 90 ? -15.712 17.536 11.288 1.00 73.69 90 LEU A CA 1
ATOM 683 C C . LEU A 1 90 ? -14.466 17.491 10.385 1.00 73.69 90 LEU A C 1
ATOM 685 O O . LEU A 1 90 ? -14.440 18.153 9.352 1.00 73.69 90 LEU A O 1
ATOM 689 N N . LEU A 1 91 ? -13.454 16.700 10.762 1.00 77.81 91 LEU A N 1
ATOM 690 C CA . LEU A 1 91 ? -12.192 16.529 10.046 1.00 77.81 91 LEU A CA 1
ATOM 691 C C . LEU A 1 91 ? -11.565 15.165 10.381 1.00 77.81 91 LEU A C 1
ATOM 693 O O . LEU A 1 91 ? -11.655 14.693 11.518 1.00 77.81 91 LEU A O 1
ATOM 697 N N . PHE A 1 92 ? -10.915 14.540 9.399 1.00 75.62 92 PHE A N 1
ATOM 698 C CA . PHE A 1 92 ? -10.144 13.307 9.569 1.00 75.62 92 PHE A CA 1
ATOM 699 C C . PHE A 1 92 ? -8.697 13.527 9.133 1.00 75.62 92 PHE A C 1
ATOM 701 O O . PHE A 1 92 ? -8.444 14.089 8.069 1.00 75.62 92 PHE A O 1
ATOM 708 N N . LEU A 1 93 ? -7.758 13.025 9.934 1.00 80.62 93 LEU A N 1
ATOM 709 C CA . LEU A 1 93 ? -6.339 12.964 9.605 1.00 80.62 93 LEU A CA 1
ATOM 710 C C . LEU A 1 93 ? -5.931 11.500 9.422 1.00 80.62 93 LEU A C 1
ATOM 712 O O . LEU A 1 93 ? -6.149 10.678 10.310 1.00 80.62 93 LEU A O 1
ATOM 716 N N . CYS A 1 94 ? -5.324 11.180 8.280 1.00 82.31 94 CYS A N 1
ATOM 717 C CA . CYS A 1 94 ? -4.799 9.848 7.987 1.00 82.31 94 CYS A CA 1
ATOM 718 C C . CYS A 1 94 ? -3.273 9.912 7.915 1.00 82.31 94 CYS A C 1
ATOM 720 O O . CYS A 1 94 ? -2.726 10.638 7.087 1.00 82.31 94 CYS A O 1
ATOM 722 N N . ILE A 1 95 ? -2.590 9.150 8.772 1.00 82.38 95 ILE A N 1
ATOM 723 C CA . ILE A 1 95 ? -1.126 9.057 8.787 1.00 82.38 95 ILE A CA 1
ATOM 724 C C . ILE A 1 95 ? -0.742 7.621 8.415 1.00 82.38 95 ILE A C 1
ATOM 726 O O . ILE A 1 95 ? -0.937 6.719 9.232 1.00 82.38 95 ILE A O 1
ATOM 730 N N . PRO A 1 96 ? -0.224 7.378 7.198 1.00 80.06 96 PRO A N 1
ATOM 731 C CA . PRO A 1 96 ? 0.282 6.062 6.836 1.00 80.06 96 PRO A CA 1
ATOM 732 C C . PRO A 1 96 ? 1.600 5.791 7.573 1.00 80.06 96 PRO A C 1
ATOM 734 O O . PRO A 1 96 ? 2.485 6.645 7.614 1.00 80.06 96 PRO A O 1
ATOM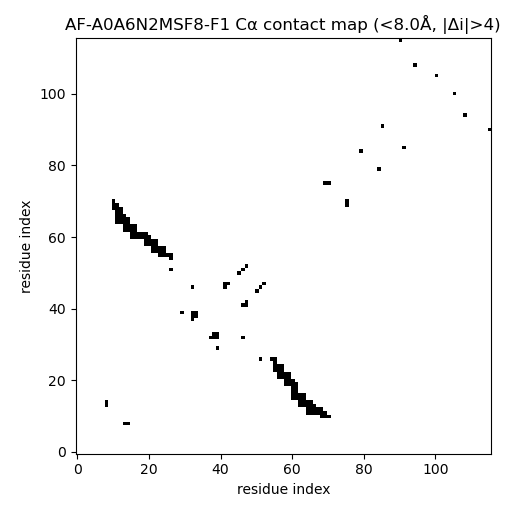 737 N N . ALA A 1 97 ? 1.755 4.591 8.132 1.00 84.56 97 ALA A N 1
ATOM 738 C CA . ALA A 1 97 ? 2.991 4.160 8.776 1.00 84.56 97 ALA A CA 1
ATOM 739 C C . ALA A 1 97 ? 3.342 2.735 8.336 1.00 84.56 97 ALA A C 1
ATOM 741 O O . ALA A 1 97 ? 2.606 1.795 8.615 1.00 84.56 97 ALA A O 1
ATOM 742 N N . GLN A 1 98 ? 4.482 2.584 7.657 1.00 86.19 98 GLN A N 1
ATOM 743 C CA . GLN A 1 98 ? 5.052 1.271 7.314 1.00 86.19 98 GLN A CA 1
ATOM 744 C C . GLN A 1 98 ? 5.959 0.728 8.429 1.00 86.19 98 GLN A C 1
ATOM 746 O O . GLN A 1 98 ? 6.265 -0.459 8.472 1.00 86.19 98 GLN A O 1
ATOM 751 N N . ASN A 1 99 ? 6.382 1.605 9.344 1.00 91.00 99 ASN A N 1
ATOM 752 C CA . ASN A 1 99 ? 7.215 1.269 10.491 1.00 91.00 99 ASN A CA 1
ATOM 753 C C . ASN A 1 99 ? 6.371 1.243 11.774 1.00 91.00 99 ASN A C 1
ATOM 755 O O . ASN A 1 99 ? 5.431 2.039 11.888 1.00 91.00 99 ASN A O 1
ATOM 759 N N . PRO A 1 100 ? 6.728 0.412 12.774 1.00 91.94 100 PRO A N 1
ATOM 760 C CA . PRO A 1 100 ? 6.072 0.429 14.075 1.00 91.94 100 PRO A CA 1
ATOM 761 C C . PRO A 1 100 ? 6.021 1.837 14.679 1.00 91.94 100 PRO A C 1
ATOM 763 O O . PRO A 1 100 ? 6.979 2.612 14.598 1.00 91.94 100 PRO A O 1
ATOM 766 N N . VAL A 1 101 ? 4.891 2.170 15.301 1.00 92.25 101 VAL A N 1
ATOM 767 C CA . VAL A 1 101 ? 4.701 3.468 15.954 1.00 92.25 101 VAL A CA 1
ATOM 768 C C . VAL A 1 101 ? 5.674 3.589 17.125 1.00 92.25 101 VAL A C 1
ATOM 770 O O . VAL A 1 101 ? 5.649 2.791 18.057 1.00 92.25 101 VAL A O 1
ATOM 773 N N . HIS A 1 102 ? 6.521 4.615 17.075 1.00 92.62 102 HIS A N 1
ATOM 774 C CA . HIS A 1 102 ? 7.409 5.002 18.168 1.00 92.62 102 HIS A CA 1
ATOM 775 C C . HIS A 1 102 ? 7.079 6.426 18.636 1.00 92.62 102 HIS A C 1
ATOM 777 O O . HIS A 1 102 ? 6.250 7.117 18.042 1.00 92.62 102 HIS A O 1
ATOM 783 N N . ASN A 1 103 ? 7.758 6.898 19.684 1.00 93.19 103 ASN A N 1
ATOM 784 C CA . ASN A 1 103 ? 7.463 8.190 20.320 1.00 93.19 103 ASN A CA 1
ATOM 785 C C . ASN A 1 103 ? 7.504 9.390 19.357 1.00 93.19 103 ASN A C 1
ATOM 787 O O . ASN A 1 103 ? 6.808 10.373 19.582 1.00 93.19 103 ASN A O 1
ATOM 791 N N . GLY A 1 104 ? 8.281 9.305 18.273 1.00 91.69 104 GLY A N 1
ATOM 792 C CA . GLY A 1 104 ? 8.316 10.339 17.238 1.00 91.69 104 GLY A CA 1
ATOM 793 C C . GLY A 1 104 ? 7.001 10.427 16.463 1.00 91.69 104 GLY A C 1
ATOM 794 O O . GLY A 1 104 ? 6.451 11.515 16.318 1.00 91.69 104 GLY A O 1
ATOM 795 N N . HIS A 1 105 ? 6.451 9.284 16.040 1.00 92.62 105 HIS A N 1
ATOM 796 C CA . HIS A 1 105 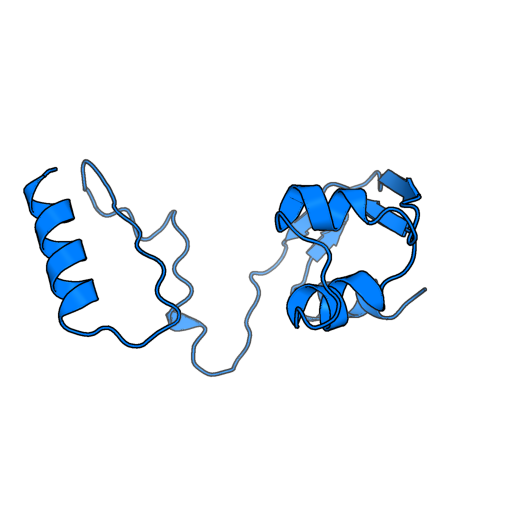? 5.129 9.227 15.412 1.00 92.62 105 HIS A CA 1
ATOM 797 C C . HIS A 1 105 ? 4.032 9.692 16.376 1.00 92.62 105 HIS A C 1
ATOM 799 O O . HIS A 1 105 ? 3.174 10.474 15.982 1.00 92.62 105 HIS A O 1
ATOM 805 N N . ALA A 1 106 ? 4.088 9.268 17.644 1.00 91.19 106 ALA A N 1
ATOM 806 C CA . ALA A 1 106 ? 3.111 9.682 18.653 1.00 91.19 106 ALA A CA 1
ATOM 807 C C . ALA A 1 106 ? 3.109 11.205 18.871 1.00 91.19 106 ALA A C 1
ATOM 809 O O . ALA A 1 106 ? 2.045 11.817 18.919 1.00 91.19 106 ALA A O 1
ATOM 810 N N . LEU A 1 107 ? 4.293 11.823 18.936 1.00 92.62 107 LEU A N 1
ATOM 811 C CA . LEU A 1 107 ? 4.413 13.274 19.059 1.00 92.62 107 LEU A CA 1
ATOM 812 C C . LEU A 1 107 ? 3.853 14.001 17.828 1.00 92.62 107 LEU A C 1
ATOM 814 O O . LEU A 1 107 ? 3.149 14.995 17.982 1.00 92.62 107 LEU A O 1
ATOM 818 N N . LEU A 1 108 ? 4.133 13.503 16.619 1.00 91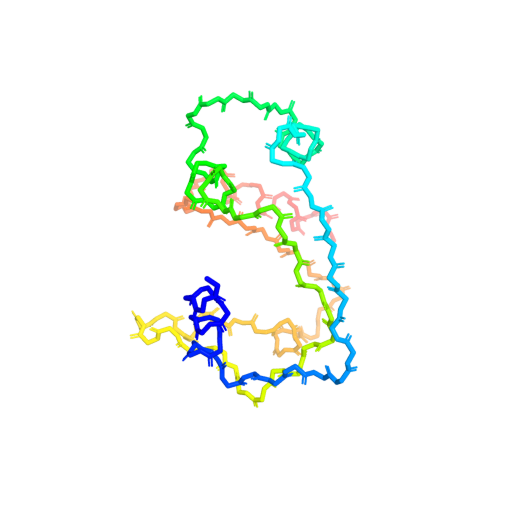.88 108 LEU A N 1
ATOM 819 C CA . LEU A 1 108 ? 3.607 14.090 15.385 1.00 91.88 108 LEU A CA 1
ATOM 820 C C . LEU A 1 108 ? 2.075 14.021 15.335 1.00 91.88 108 LEU A C 1
ATOM 822 O O . LEU A 1 108 ? 1.432 15.017 15.018 1.00 91.88 108 LEU A O 1
ATOM 826 N N . ILE A 1 109 ? 1.499 12.868 15.683 1.00 90.75 109 ILE A N 1
ATOM 827 C CA . ILE A 1 109 ? 0.044 12.683 15.757 1.00 90.75 109 ILE A CA 1
ATOM 828 C C . ILE A 1 109 ? -0.563 13.679 16.751 1.00 90.75 109 ILE A C 1
ATOM 830 O O . ILE A 1 109 ? -1.550 14.332 16.423 1.00 90.75 109 ILE A O 1
ATOM 834 N N . GLN A 1 110 ? 0.047 13.831 17.930 1.00 90.12 110 GLN A N 1
ATOM 835 C CA . GLN A 1 110 ? -0.441 14.744 18.964 1.00 90.12 110 GLN A CA 1
ATOM 836 C C . GLN A 1 110 ? -0.443 16.201 18.485 1.00 90.12 110 GLN A C 1
ATOM 838 O O . GLN A 1 110 ? -1.461 16.876 18.581 1.00 90.12 110 GLN A O 1
ATOM 843 N N . ILE A 1 111 ? 0.671 16.668 17.913 1.00 91.81 111 ILE A N 1
ATOM 844 C CA . ILE A 1 111 ? 0.789 18.048 17.419 1.00 91.81 111 ILE A CA 1
ATOM 845 C C . ILE A 1 111 ? -0.251 18.335 16.332 1.00 91.81 111 ILE A C 1
ATOM 847 O O . ILE A 1 111 ? -0.841 19.413 16.316 1.00 91.81 111 ILE A O 1
ATOM 851 N N . LEU A 1 112 ? -0.474 17.387 15.419 1.00 88.25 112 LEU A N 1
ATOM 852 C CA . LEU A 1 112 ? -1.437 17.567 14.334 1.00 88.25 112 LEU A CA 1
ATOM 853 C C . LEU A 1 112 ? -2.888 17.542 14.829 1.00 88.25 112 LEU A C 1
ATOM 855 O O . LEU A 1 112 ? -3.713 18.260 14.274 1.00 88.25 112 LEU A O 1
ATOM 859 N N . ALA A 1 113 ? -3.193 16.757 15.865 1.00 86.19 113 ALA A N 1
ATOM 860 C CA . ALA A 1 113 ? -4.523 16.716 16.471 1.00 86.19 113 ALA A CA 1
ATOM 861 C C . ALA A 1 113 ? -4.851 17.989 17.271 1.00 86.19 113 ALA A C 1
ATOM 863 O O . ALA A 1 113 ? -5.990 18.443 17.258 1.00 86.19 113 ALA A O 1
ATOM 864 N N . ASP A 1 114 ? -3.861 18.589 17.936 1.00 84.44 114 ASP A N 1
ATOM 865 C CA . ASP A 1 114 ? -4.058 19.821 18.715 1.00 84.44 114 ASP A CA 1
ATOM 866 C C . ASP A 1 114 ? -4.145 21.081 17.831 1.00 84.44 114 ASP A C 1
ATOM 868 O O . ASP A 1 114 ? -4.581 22.138 18.287 1.00 84.44 114 ASP A O 1
ATOM 872 N N . ALA A 1 115 ? -3.720 20.985 16.566 1.00 74.94 115 ALA A N 1
ATOM 873 C CA . ALA A 1 115 ? -3.770 22.074 15.592 1.00 74.94 115 ALA A CA 1
ATOM 874 C C . ALA A 1 115 ? -5.099 22.159 14.810 1.00 74.94 115 ALA A C 1
ATOM 876 O O . ALA A 1 115 ? -5.262 23.095 14.020 1.00 74.94 115 ALA A O 1
ATOM 877 N N . SER A 1 116 ? -6.013 21.196 14.991 1.00 63.06 116 SER A N 1
ATOM 878 C CA . SER A 1 116 ? -7.292 21.082 14.266 1.00 63.06 116 SER A CA 1
ATOM 879 C C . SER A 1 116 ? -8.516 21.501 15.068 1.00 63.06 116 SER A C 1
ATOM 881 O O . SER A 1 116 ? -8.557 21.191 16.278 1.00 63.06 116 SER A O 1
#

Nearest PDB structures (foldseek):
  4maf-assembly4_F  TM=8.637E-01  e=7.808E-05  Glycine max
  4maf-assembly1_H  TM=8.597E-01  e=3.909E-04  Glycine max

Sequence (116 aa):
MSVLLCSLLMICRSRALASPEVALVDSDDNTNGLREHGNYCPGFTYVEESIAGSGNWLIGGDLEVIEPIKYHDGLDHFDCHLHNSAKNSLLFLCIPAQNPVHNGHALLIQILADAS

pLDDT: mean 73.79, std 13.72, range [37.78, 93.19]

Mean predicted aligned error: 11.26 Å

Foldseek 3Di:
DPDVVVVVCVQFVKDFDPDKDKDFADLPPCVVVCVPVVDDDPPDPCCVVPPNPDDRMDIDGDMGGPDDGDPPPVCSVVPDDPVPPPDPDPDDDDDDDPDPDDPVNVVVVVVVVVVD

Secondary structure (DSSP, 8-state):
--SHHHHHHHHS-EEEPS--EEEE--TT-THHHHHHHS---TT-HHIIIIIITS-SEEEE--EEESS-----SS-TTS---HHHH--S-S-------SS---HHHHHHHHHHHHT-

Organism: Salix viminalis (NCBI:txid40686)

Radius of gyration: 19.6 Å; Cα contacts (8 Å, |Δi|>4): 82; chains: 1; bounding box: 38×36×46 Å

Solvent-accessible surface area (backbone atoms only — not comparable to full-atom values): 7724 Å² total; per-residue (Å²): 140,68,60,70,72,45,53,59,47,69,54,22,55,50,43,77,44,92,67,73,44,78,45,84,43,66,81,85,52,52,60,58,47,29,72,76,65,74,50,77,61,91,86,43,65,64,51,54,74,64,49,72,74,50,72,48,62,47,79,48,60,54,74,46,73,76,42,82,71,65,81,81,78,80,55,64,82,72,70,74,56,76,86,80,69,72,69,93,61,98,74,85,88,86,81,91,70,98,62,84,87,45,73,68,54,53,50,52,53,50,57,56,58,73,73,105